Protein AF-A0A1V8XK01-F1 (afdb_monomer_lite)

Organism: Enterococcus faecium (NCBI:txid1352)

Sequence (64 aa):
MLFLAPGILGVVHVLFGLQMFGLFMQNPYKNIWAPFTIFFVLYFIYYVLTTWLYTRIVLQDKNK

Structure (mmCIF, N/CA/C/O backbone):
data_AF-A0A1V8XK01-F1
#
_entry.id   AF-A0A1V8XK01-F1
#
loop_
_atom_site.group_PDB
_atom_site.id
_atom_site.type_symbol
_atom_site.label_atom_id
_atom_site.label_alt_id
_atom_site.label_comp_id
_atom_site.label_asym_id
_atom_site.label_entity_id
_atom_site.label_seq_id
_atom_site.pdbx_PDB_ins_code
_atom_site.Cartn_x
_atom_site.Cartn_y
_atom_site.Cartn_z
_atom_site.occupancy
_atom_site.B_iso_or_equiv
_atom_site.auth_seq_id
_atom_site.auth_comp_id
_atom_site.auth_asym_id
_atom_site.auth_atom_id
_atom_site.pdbx_PDB_model_num
ATOM 1 N N . MET A 1 1 ? -17.106 8.831 -2.596 1.00 58.47 1 MET A N 1
ATOM 2 C CA . MET A 1 1 ? -16.086 9.581 -3.370 1.00 58.47 1 MET A CA 1
ATOM 3 C C . MET A 1 1 ? -14.925 10.112 -2.521 1.00 58.47 1 MET A C 1
ATOM 5 O O . MET A 1 1 ? -13.827 10.175 -3.052 1.00 58.47 1 MET A O 1
ATOM 9 N N . LEU A 1 2 ? -15.105 10.407 -1.222 1.00 71.81 2 LEU A N 1
ATOM 10 C CA . LEU A 1 2 ? -14.047 10.935 -0.331 1.00 71.81 2 LEU A CA 1
ATOM 11 C C . LEU A 1 2 ? -12.739 10.112 -0.275 1.00 71.81 2 LEU A C 1
ATOM 13 O O . LEU A 1 2 ? -11.672 10.684 -0.110 1.00 71.81 2 LEU A O 1
ATOM 17 N N . PHE A 1 3 ? -12.799 8.791 -0.471 1.00 71.94 3 PHE A N 1
ATOM 18 C CA . PHE A 1 3 ? -11.626 7.904 -0.384 1.00 71.94 3 PHE A CA 1
ATOM 19 C C . PHE A 1 3 ? -11.006 7.522 -1.738 1.00 71.94 3 PHE A C 1
ATOM 21 O O . PHE A 1 3 ? -9.998 6.824 -1.784 1.00 71.94 3 PHE A O 1
ATOM 28 N N . LEU A 1 4 ? -11.585 7.982 -2.851 1.00 82.44 4 LEU A N 1
ATOM 29 C CA . LEU A 1 4 ? -11.144 7.595 -4.196 1.00 82.44 4 LEU A CA 1
ATOM 30 C C . LEU A 1 4 ? -9.849 8.321 -4.588 1.00 82.44 4 LEU A C 1
ATOM 32 O O . LEU A 1 4 ? -8.907 7.696 -5.064 1.00 82.44 4 LEU A O 1
ATOM 36 N N . ALA A 1 5 ? -9.776 9.623 -4.298 1.00 87.81 5 ALA A N 1
ATOM 37 C CA . ALA A 1 5 ? -8.582 10.435 -4.515 1.00 87.81 5 ALA A CA 1
ATOM 38 C C . ALA A 1 5 ? -7.341 9.909 -3.759 1.00 87.81 5 ALA A C 1
ATOM 40 O O . ALA A 1 5 ? -6.333 9.647 -4.417 1.00 87.81 5 ALA A O 1
ATOM 41 N N . PRO A 1 6 ? -7.377 9.671 -2.429 1.00 88.25 6 PRO A N 1
ATOM 42 C CA . PRO A 1 6 ? -6.217 9.123 -1.723 1.00 88.25 6 PRO A CA 1
ATOM 43 C C . PRO A 1 6 ? -5.871 7.694 -2.167 1.00 88.25 6 PRO A C 1
ATOM 45 O O . PRO A 1 6 ? -4.694 7.345 -2.201 1.00 88.25 6 PRO A O 1
ATOM 48 N N . GLY A 1 7 ? -6.859 6.887 -2.573 1.00 86.75 7 GLY A N 1
ATOM 49 C CA . GLY A 1 7 ? -6.614 5.552 -3.125 1.00 86.75 7 GLY A CA 1
ATOM 50 C C . GLY A 1 7 ? -5.802 5.588 -4.423 1.00 86.75 7 GLY A C 1
ATOM 51 O O . GLY A 1 7 ? -4.801 4.883 -4.544 1.00 86.75 7 GLY A O 1
ATOM 52 N N . ILE A 1 8 ? -6.180 6.457 -5.365 1.00 90.56 8 ILE A N 1
ATOM 53 C CA . ILE A 1 8 ? -5.446 6.638 -6.628 1.00 90.56 8 ILE A CA 1
ATOM 54 C C . ILE A 1 8 ? -4.035 7.166 -6.356 1.00 90.56 8 ILE A C 1
ATOM 56 O O . ILE A 1 8 ? -3.068 6.634 -6.900 1.00 90.56 8 ILE A O 1
ATOM 60 N N . LEU A 1 9 ? -3.904 8.171 -5.483 1.00 93.00 9 LEU A N 1
ATOM 61 C CA . LEU A 1 9 ? -2.600 8.725 -5.108 1.00 93.00 9 LEU A CA 1
ATOM 62 C C . LEU A 1 9 ? -1.681 7.660 -4.495 1.00 93.00 9 LEU A C 1
ATOM 64 O O . LEU A 1 9 ? -0.499 7.624 -4.827 1.00 93.00 9 LEU A O 1
ATOM 68 N N . GLY A 1 10 ? -2.214 6.752 -3.673 1.00 90.06 10 GLY A N 1
ATOM 69 C CA . GLY A 1 10 ? -1.459 5.622 -3.127 1.00 90.06 10 GLY A 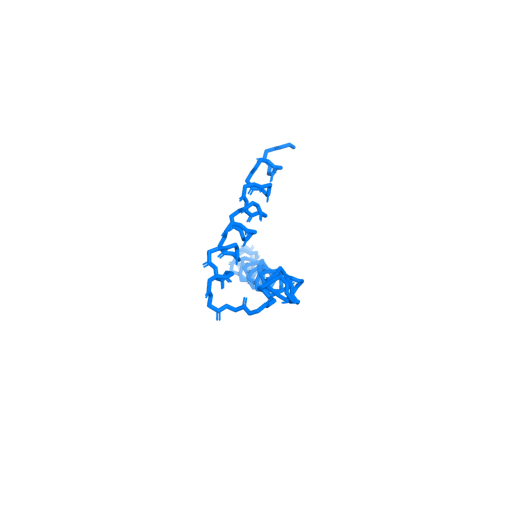CA 1
ATOM 70 C C . GLY A 1 10 ? -0.948 4.658 -4.203 1.00 90.06 10 GLY A C 1
ATOM 71 O O . GLY A 1 10 ? 0.219 4.267 -4.176 1.00 90.06 10 GLY A O 1
ATOM 72 N N . VAL A 1 11 ? -1.779 4.317 -5.193 1.00 90.62 11 VAL A N 1
ATOM 73 C CA . VAL A 1 11 ? -1.370 3.454 -6.320 1.00 90.62 11 VAL A CA 1
ATOM 74 C C . VAL A 1 11 ? -0.271 4.119 -7.150 1.00 90.62 11 VAL A C 1
ATOM 76 O O . VAL A 1 11 ? 0.741 3.484 -7.452 1.00 90.62 11 VAL A O 1
ATOM 79 N N . VAL A 1 12 ? -0.433 5.406 -7.474 1.00 93.94 12 VAL A N 1
ATOM 80 C CA . VAL A 1 12 ? 0.582 6.187 -8.199 1.00 93.94 12 VAL A CA 1
ATOM 81 C C . VAL A 1 12 ? 1.888 6.238 -7.409 1.00 93.94 12 VAL A C 1
ATOM 83 O O . VAL A 1 12 ? 2.953 6.040 -7.989 1.00 93.94 12 VAL A O 1
ATOM 86 N N . HIS A 1 13 ? 1.818 6.437 -6.092 1.00 91.88 13 HIS A N 1
ATOM 87 C CA . HIS A 1 13 ? 2.996 6.475 -5.229 1.00 91.88 13 HIS A CA 1
ATOM 88 C C . HIS A 1 13 ? 3.796 5.162 -5.277 1.00 91.88 13 HIS A C 1
ATOM 90 O O . HIS A 1 13 ? 5.016 5.192 -5.439 1.00 91.88 13 HIS A O 1
ATOM 96 N N . VAL A 1 14 ? 3.122 4.006 -5.216 1.00 91.06 14 VAL A N 1
ATOM 97 C CA . VAL A 1 14 ? 3.771 2.685 -5.318 1.00 91.06 14 VAL A CA 1
ATOM 98 C C . VAL A 1 14 ? 4.419 2.485 -6.693 1.00 91.06 14 VAL A C 1
ATOM 100 O O . VAL A 1 14 ? 5.573 2.061 -6.774 1.00 91.06 14 VAL A O 1
ATOM 103 N N . LEU A 1 15 ? 3.711 2.826 -7.776 1.00 91.69 15 LEU A N 1
ATOM 104 C CA . LEU A 1 15 ? 4.225 2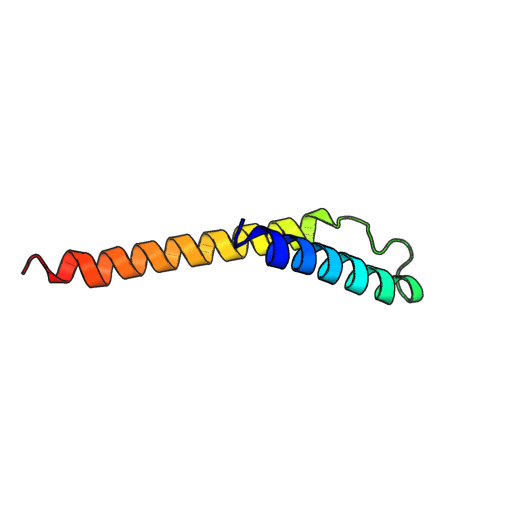.706 -9.147 1.00 91.69 15 LEU A CA 1
ATOM 105 C C . LEU A 1 15 ? 5.435 3.611 -9.400 1.00 91.69 15 LEU A C 1
ATOM 107 O O . LEU A 1 15 ? 6.397 3.187 -10.044 1.00 91.69 15 LEU A O 1
ATOM 111 N N . PHE A 1 16 ? 5.397 4.835 -8.875 1.00 92.12 16 PHE A N 1
ATOM 112 C CA . PHE A 1 16 ? 6.494 5.790 -8.974 1.00 92.12 16 PHE A CA 1
ATOM 113 C C . PHE A 1 16 ? 7.720 5.324 -8.180 1.00 92.12 16 PHE A C 1
ATOM 115 O O . PHE A 1 16 ? 8.836 5.360 -8.696 1.00 92.12 16 PHE A O 1
ATOM 122 N N . GLY A 1 17 ? 7.516 4.802 -6.966 1.00 89.19 17 GLY A N 1
ATOM 123 C CA . GLY A 1 17 ? 8.592 4.208 -6.170 1.00 89.19 17 GLY A CA 1
ATOM 124 C C . GLY A 1 17 ? 9.279 3.053 -6.902 1.00 89.19 17 GLY A C 1
ATOM 125 O O . GLY A 1 17 ? 10.502 3.019 -6.990 1.00 89.19 17 GLY A O 1
ATOM 126 N N . LEU A 1 18 ? 8.501 2.154 -7.513 1.00 89.00 18 LEU A N 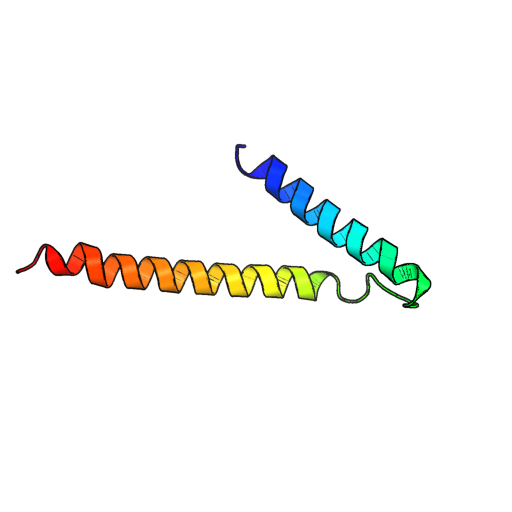1
ATOM 127 C CA . LEU A 1 18 ? 9.018 1.050 -8.333 1.00 89.00 18 LEU A CA 1
ATOM 128 C C . LEU A 1 18 ? 9.814 1.530 -9.554 1.00 89.00 18 LEU A C 1
ATOM 130 O O . LEU A 1 18 ? 10.846 0.942 -9.877 1.00 89.00 18 LEU A O 1
ATOM 134 N N . GLN A 1 19 ? 9.380 2.617 -10.197 1.00 89.75 19 GLN A N 1
ATOM 135 C CA . GLN A 1 19 ? 10.086 3.204 -11.339 1.00 89.75 19 GLN A CA 1
ATOM 136 C C . GLN A 1 19 ? 11.503 3.667 -10.963 1.00 89.75 19 GLN A C 1
ATOM 138 O O . GLN A 1 19 ? 12.435 3.480 -11.743 1.00 89.75 19 GLN A O 1
ATOM 143 N N . MET A 1 20 ? 11.696 4.209 -9.754 1.00 90.00 20 MET A N 1
ATOM 144 C CA . MET A 1 20 ? 13.019 4.624 -9.266 1.00 90.00 20 MET A CA 1
ATOM 145 C C . MET A 1 20 ? 13.993 3.447 -9.098 1.00 90.00 20 MET A C 1
ATOM 147 O O . MET A 1 20 ? 15.198 3.609 -9.289 1.00 90.00 20 MET A O 1
ATOM 151 N N . PHE A 1 21 ? 13.488 2.249 -8.792 1.00 86.75 21 PHE A N 1
ATOM 152 C CA . PHE A 1 21 ? 14.307 1.037 -8.687 1.00 86.75 21 PHE A CA 1
ATOM 153 C C . PHE A 1 21 ? 14.668 0.421 -10.043 1.00 86.75 21 PHE A C 1
ATOM 155 O O . PHE A 1 21 ? 15.508 -0.477 -10.084 1.00 86.75 21 PHE A O 1
ATOM 162 N N . GLY A 1 22 ? 14.108 0.911 -11.155 1.00 84.50 22 GLY A N 1
ATOM 163 C CA . GLY A 1 22 ? 14.439 0.429 -12.501 1.00 84.50 22 GLY A CA 1
ATOM 164 C C . GLY A 1 22 ? 15.915 0.597 -12.879 1.00 84.50 22 GLY A C 1
ATOM 165 O O . GLY A 1 22 ? 16.421 -0.154 -13.704 1.00 84.50 22 GLY A O 1
ATOM 166 N N . LEU A 1 23 ? 16.633 1.520 -12.230 1.00 84.19 23 LEU A N 1
ATOM 167 C CA . LEU A 1 23 ? 18.083 1.678 -12.402 1.00 84.19 23 LEU A CA 1
ATOM 168 C C . LEU A 1 23 ? 18.898 0.544 -11.760 1.00 84.19 23 LEU A C 1
ATOM 170 O O . LEU A 1 23 ? 20.029 0.295 -12.167 1.00 84.19 23 LEU A O 1
ATOM 174 N N . PHE A 1 24 ? 18.334 -0.142 -10.764 1.00 85.88 24 PHE A N 1
ATOM 175 C CA . PHE A 1 24 ? 19.030 -1.147 -9.955 1.00 85.88 24 PHE A CA 1
ATOM 176 C C . PHE A 1 24 ? 18.448 -2.560 -10.109 1.00 85.88 24 PHE A C 1
ATOM 178 O O . PHE A 1 24 ? 19.067 -3.530 -9.676 1.00 85.88 24 PHE A O 1
ATOM 185 N N . MET A 1 25 ? 17.266 -2.702 -10.714 1.00 85.25 25 MET A N 1
ATOM 186 C CA . MET A 1 25 ? 16.517 -3.955 -10.782 1.00 85.25 25 MET A CA 1
ATOM 187 C C . MET A 1 25 ? 16.029 -4.208 -12.212 1.00 85.25 25 MET A C 1
ATOM 189 O O . MET A 1 25 ? 15.353 -3.366 -12.789 1.00 85.25 25 MET A O 1
ATOM 193 N N . GLN A 1 26 ? 16.328 -5.387 -12.781 1.00 83.38 26 GLN A N 1
ATOM 194 C CA . GLN A 1 26 ? 15.953 -5.723 -14.169 1.00 83.38 26 GLN A CA 1
ATOM 195 C C . GLN A 1 26 ? 14.437 -5.739 -14.412 1.00 83.38 26 GLN A C 1
ATOM 197 O O . GLN A 1 26 ? 13.996 -5.444 -15.514 1.00 83.38 26 GLN A O 1
ATOM 202 N N . ASN A 1 27 ? 13.639 -6.108 -13.404 1.00 85.25 27 ASN A N 1
ATOM 203 C CA . ASN A 1 27 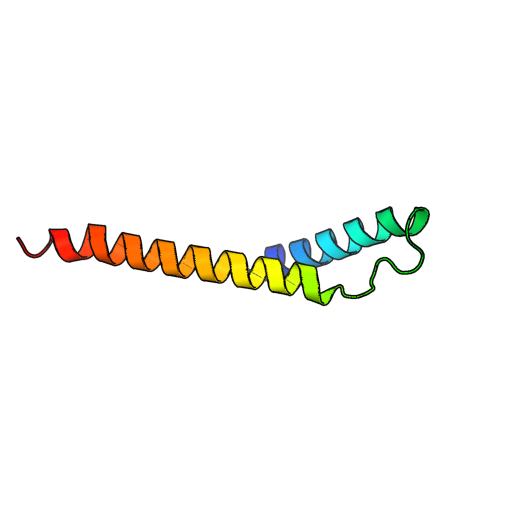? 12.183 -6.218 -13.512 1.00 85.25 27 ASN A CA 1
ATOM 204 C C . ASN A 1 27 ? 11.512 -5.694 -12.233 1.00 85.25 27 ASN A C 1
ATOM 206 O O . ASN A 1 27 ? 11.050 -6.499 -11.421 1.00 85.25 27 ASN A O 1
ATOM 210 N N . PRO A 1 28 ? 11.460 -4.367 -12.025 1.00 82.62 28 PRO A N 1
ATOM 211 C CA . PRO A 1 28 ? 10.954 -3.784 -10.784 1.00 82.62 28 PRO A CA 1
ATOM 212 C C . PRO A 1 28 ? 9.474 -4.121 -10.568 1.00 82.62 28 PRO A C 1
ATOM 214 O O . PRO A 1 28 ? 9.079 -4.490 -9.473 1.00 82.62 28 PRO A O 1
ATOM 217 N N . TYR A 1 29 ? 8.660 -4.118 -11.625 1.00 87.12 29 TYR A N 1
ATOM 218 C CA . TYR A 1 29 ? 7.222 -4.411 -11.543 1.00 87.12 29 TYR A CA 1
ATOM 219 C C . TYR A 1 29 ? 6.879 -5.897 -11.337 1.00 87.12 29 TYR A C 1
ATOM 221 O O . TYR A 1 29 ? 5.699 -6.254 -11.240 1.00 87.12 29 TYR A O 1
ATOM 229 N N . LYS A 1 30 ? 7.881 -6.784 -11.268 1.00 88.31 30 LYS A N 1
ATOM 230 C CA . LYS A 1 30 ? 7.654 -8.205 -11.000 1.00 88.31 30 LY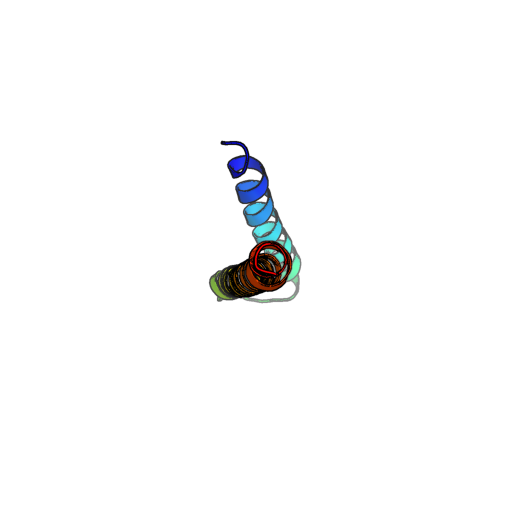S A CA 1
ATOM 231 C C . LYS A 1 30 ? 7.026 -8.355 -9.613 1.00 88.31 30 LYS A C 1
ATOM 233 O O . LYS A 1 30 ? 7.546 -7.848 -8.628 1.00 88.31 30 LYS A O 1
ATOM 238 N N . ASN A 1 31 ? 5.908 -9.073 -9.541 1.00 87.31 31 ASN A N 1
ATOM 239 C CA . ASN A 1 31 ? 5.143 -9.289 -8.312 1.00 87.31 31 ASN A CA 1
ATOM 240 C C . ASN A 1 31 ? 4.628 -7.996 -7.651 1.00 87.31 31 ASN A C 1
ATOM 242 O O . ASN A 1 31 ? 4.487 -7.960 -6.432 1.00 87.31 31 ASN A O 1
ATOM 246 N N . ILE A 1 32 ? 4.258 -6.965 -8.423 1.00 89.12 32 ILE A N 1
ATOM 247 C CA . ILE A 1 32 ? 3.632 -5.747 -7.872 1.00 89.12 32 ILE A CA 1
ATOM 248 C C . ILE A 1 32 ? 2.387 -6.033 -7.010 1.00 89.12 32 ILE A C 1
ATOM 250 O O . ILE A 1 32 ? 2.056 -5.273 -6.107 1.00 89.12 32 ILE A O 1
ATOM 254 N N . TRP A 1 33 ? 1.714 -7.162 -7.229 1.00 88.88 33 TRP A N 1
ATOM 255 C CA . TRP A 1 33 ? 0.590 -7.588 -6.398 1.00 88.88 33 TRP A CA 1
ATOM 256 C C . TRP A 1 33 ? 0.989 -7.899 -4.943 1.00 88.88 33 TRP A C 1
ATOM 258 O O . TRP A 1 33 ? 0.168 -7.744 -4.040 1.00 88.88 33 TRP A O 1
ATOM 268 N N . ALA A 1 34 ? 2.246 -8.283 -4.689 1.00 90.62 34 ALA A N 1
ATOM 269 C CA . ALA A 1 34 ? 2.747 -8.593 -3.351 1.00 90.62 34 ALA A CA 1
ATOM 270 C C . ALA A 1 34 ? 2.652 -7.401 -2.378 1.00 90.62 34 ALA A C 1
ATOM 272 O O . ALA A 1 34 ? 2.001 -7.565 -1.345 1.00 90.62 34 ALA A O 1
ATOM 273 N N . PRO A 1 35 ? 3.208 -6.201 -2.665 1.00 88.94 35 PRO A N 1
ATOM 274 C CA . PRO A 1 35 ? 3.071 -5.057 -1.765 1.00 88.94 35 PRO A CA 1
ATOM 275 C C . PRO A 1 35 ? 1.607 -4.658 -1.547 1.00 88.94 35 PRO A C 1
ATOM 277 O O . PRO A 1 35 ? 1.220 -4.417 -0.407 1.00 88.94 35 PRO A O 1
ATOM 280 N N . PHE A 1 36 ? 0.761 -4.672 -2.584 1.00 90.69 36 PHE A N 1
ATOM 281 C CA . PHE A 1 36 ? -0.673 -4.391 -2.419 1.00 90.69 36 PHE A CA 1
ATOM 282 C C . PHE A 1 36 ? -1.369 -5.401 -1.498 1.00 90.69 36 PHE A C 1
ATOM 284 O O . PHE A 1 36 ? -2.140 -5.009 -0.623 1.00 90.69 36 PHE A O 1
ATOM 291 N N . THR A 1 37 ? -1.061 -6.690 -1.650 1.00 93.06 37 THR A N 1
ATOM 292 C CA . THR A 1 37 ? -1.618 -7.757 -0.807 1.00 93.06 37 THR A CA 1
ATOM 293 C C . THR A 1 37 ? -1.155 -7.617 0.638 1.00 93.06 37 THR A C 1
ATOM 295 O O . THR A 1 37 ? -1.964 -7.733 1.553 1.00 93.06 37 THR A O 1
ATOM 298 N N . ILE A 1 38 ? 0.124 -7.308 0.857 1.00 93.00 38 ILE A N 1
ATOM 299 C CA . ILE A 1 38 ? 0.683 -7.093 2.197 1.00 93.00 38 ILE A CA 1
ATOM 300 C C . ILE A 1 38 ? -0.008 -5.915 2.886 1.00 93.00 38 ILE A C 1
ATOM 302 O O . ILE A 1 38 ? -0.468 -6.069 4.016 1.00 93.00 38 ILE A O 1
ATOM 306 N N . PHE A 1 39 ? -0.145 -4.768 2.211 1.00 90.25 39 PHE A N 1
ATOM 307 C CA . PHE A 1 39 ? -0.860 -3.615 2.766 1.00 90.25 39 PHE A CA 1
ATOM 308 C C . PHE A 1 39 ? -2.317 -3.943 3.092 1.00 90.25 39 PHE A C 1
ATOM 310 O O . PHE A 1 39 ? -2.810 -3.558 4.152 1.00 90.25 39 PHE A O 1
ATOM 317 N N . PHE A 1 40 ? -2.992 -4.680 2.209 1.00 91.00 40 PHE A N 1
ATOM 318 C CA . PHE A 1 40 ? -4.371 -5.096 2.425 1.00 91.00 40 PHE A CA 1
ATOM 319 C C . PHE A 1 40 ? -4.511 -5.997 3.657 1.00 91.00 40 PHE A C 1
ATOM 321 O O . PHE A 1 40 ? -5.332 -5.718 4.530 1.00 91.00 40 PHE A O 1
ATOM 328 N N . VAL A 1 41 ? -3.682 -7.040 3.766 1.00 96.12 41 VAL A N 1
ATOM 329 C CA . VAL A 1 41 ? -3.694 -7.970 4.906 1.00 96.12 41 VAL A CA 1
ATOM 330 C C . VAL A 1 41 ? -3.379 -7.235 6.207 1.00 96.12 41 VAL A C 1
ATOM 332 O O . VAL A 1 41 ? -4.072 -7.428 7.204 1.00 96.12 41 VAL A O 1
ATOM 335 N N . LEU A 1 42 ? -2.378 -6.354 6.200 1.00 95.38 42 LEU A N 1
ATOM 336 C CA . LEU A 1 42 ? -1.986 -5.595 7.384 1.00 95.38 42 LEU A CA 1
ATOM 337 C C . LEU A 1 42 ? -3.107 -4.655 7.851 1.00 95.38 42 LEU A C 1
ATOM 339 O O . LEU A 1 42 ? -3.425 -4.616 9.040 1.00 95.38 42 LEU A O 1
ATOM 343 N N . TYR A 1 43 ? -3.742 -3.941 6.918 1.00 90.50 43 TYR A N 1
ATOM 344 C CA . TYR A 1 43 ? -4.875 -3.067 7.223 1.00 90.50 43 TYR A CA 1
ATOM 345 C C . TYR A 1 43 ? -6.085 -3.858 7.729 1.00 90.50 43 TYR A C 1
ATOM 347 O O . TYR A 1 43 ? -6.740 -3.444 8.684 1.00 90.50 43 TYR A O 1
ATOM 355 N N . PHE A 1 44 ? -6.358 -5.022 7.136 1.00 94.44 44 PHE A N 1
ATOM 356 C CA . PHE A 1 44 ? -7.429 -5.907 7.579 1.00 94.44 44 PHE A CA 1
ATOM 357 C C . PHE A 1 44 ? -7.210 -6.377 9.022 1.00 94.44 44 PHE A C 1
ATOM 359 O O . PHE A 1 44 ? -8.114 -6.263 9.849 1.00 94.44 44 PHE A O 1
ATOM 366 N N . ILE A 1 45 ? -5.997 -6.829 9.354 1.00 96.69 45 ILE A N 1
ATOM 367 C CA . ILE A 1 45 ? -5.637 -7.234 10.721 1.00 96.69 45 ILE A CA 1
ATOM 368 C C . ILE A 1 45 ? -5.788 -6.057 11.690 1.00 96.69 45 ILE A C 1
ATOM 370 O O . ILE A 1 45 ? -6.394 -6.216 12.749 1.00 96.69 45 ILE A O 1
ATOM 374 N N . TYR A 1 46 ? -5.284 -4.875 11.325 1.00 94.19 46 TYR A N 1
ATOM 375 C CA . TYR A 1 46 ? -5.427 -3.662 12.134 1.00 94.19 46 TYR A CA 1
ATOM 376 C C . TYR A 1 46 ? -6.898 -3.318 12.401 1.00 94.19 46 TYR A C 1
ATOM 378 O O . TYR A 1 46 ? -7.266 -3.028 13.541 1.00 94.19 46 TYR A O 1
ATOM 386 N N . TYR A 1 47 ? -7.743 -3.381 11.371 1.00 92.25 47 TYR A N 1
ATOM 387 C CA . TYR A 1 47 ? -9.170 -3.101 11.490 1.00 92.25 47 TYR A CA 1
ATOM 388 C C . TYR A 1 47 ? -9.855 -4.106 12.420 1.00 92.25 47 TYR A C 1
ATOM 390 O O . TYR A 1 47 ? -10.519 -3.700 13.370 1.00 92.25 47 TYR A O 1
ATOM 398 N N . VAL A 1 48 ? -9.626 -5.407 12.215 1.00 94.25 48 VAL A N 1
ATOM 399 C CA . VAL A 1 48 ? -10.201 -6.469 13.055 1.00 94.25 48 VAL A CA 1
ATOM 400 C C . VAL A 1 48 ? -9.769 -6.316 14.513 1.00 94.25 48 VAL A C 1
ATOM 402 O O . VAL A 1 48 ? -10.618 -6.355 15.403 1.00 94.25 48 VAL A O 1
ATOM 405 N N . LEU A 1 49 ? -8.476 -6.096 14.768 1.00 93.88 49 LEU A N 1
ATOM 406 C CA . LEU A 1 49 ? -7.957 -5.874 16.120 1.00 93.88 49 LEU A CA 1
ATOM 407 C C . LEU A 1 49 ? -8.588 -4.646 16.769 1.00 93.88 49 LEU A C 1
ATOM 409 O O . LEU A 1 49 ? -9.024 -4.717 17.916 1.00 93.88 49 LEU A O 1
ATOM 413 N N . THR A 1 50 ? -8.664 -3.536 16.038 1.00 91.94 50 THR A N 1
ATOM 414 C CA . THR A 1 50 ? -9.239 -2.287 16.543 1.00 91.94 50 THR A CA 1
ATOM 415 C C . THR A 1 50 ? -10.717 -2.466 16.864 1.00 91.94 50 THR A C 1
ATOM 417 O O . THR A 1 50 ? -11.146 -2.108 17.957 1.00 91.94 50 THR A O 1
ATOM 420 N N . THR A 1 51 ? -11.497 -3.077 15.971 1.00 90.69 51 THR A N 1
ATOM 421 C CA . THR A 1 51 ? -12.920 -3.352 16.201 1.00 90.69 51 THR A CA 1
ATOM 422 C C . THR A 1 51 ? -13.128 -4.304 17.371 1.00 90.69 51 THR A C 1
ATOM 424 O O . THR A 1 51 ? -14.013 -4.068 18.194 1.00 90.69 51 THR A O 1
ATOM 427 N N . TRP A 1 52 ? -12.311 -5.353 17.489 1.00 90.00 52 TRP A N 1
ATOM 428 C CA . TRP A 1 52 ? -12.386 -6.284 18.612 1.00 90.00 52 TRP A CA 1
ATOM 429 C C . TRP A 1 52 ? -12.069 -5.590 19.937 1.00 90.00 52 TRP A C 1
ATOM 431 O O . TRP A 1 52 ? -12.834 -5.714 20.892 1.00 90.00 52 TRP A O 1
ATOM 441 N N . LEU A 1 53 ? -10.995 -4.798 19.978 1.00 90.00 53 LEU A N 1
ATOM 442 C CA . LEU A 1 53 ? -10.590 -4.031 21.152 1.00 90.00 53 LEU A CA 1
ATOM 443 C C . LEU A 1 53 ? -11.664 -3.015 21.553 1.00 90.00 53 LEU A C 1
ATOM 445 O O . LEU A 1 53 ? -12.057 -2.978 22.715 1.00 90.00 53 LEU A O 1
ATOM 449 N N . TYR A 1 54 ? -12.181 -2.235 20.600 1.00 87.75 54 TYR A N 1
ATOM 450 C CA . TYR A 1 54 ? -13.261 -1.279 20.850 1.00 87.75 54 TYR A CA 1
ATOM 451 C C . TYR A 1 54 ? -14.519 -1.973 21.352 1.00 87.75 54 TYR A C 1
ATOM 453 O O . TYR A 1 54 ? -15.112 -1.527 22.325 1.00 87.75 54 TYR A O 1
ATOM 461 N N . THR A 1 55 ? -14.916 -3.084 20.738 1.00 82.44 55 THR A N 1
ATOM 462 C CA . THR A 1 55 ? -16.095 -3.838 21.177 1.00 82.44 55 THR A CA 1
ATOM 463 C C . THR A 1 55 ? -15.895 -4.368 22.596 1.00 82.44 55 THR A C 1
ATOM 465 O O . THR A 1 55 ? -16.777 -4.241 23.438 1.00 82.44 55 THR A O 1
ATOM 468 N N . ARG A 1 56 ? -14.712 -4.902 22.907 1.00 80.69 56 ARG A N 1
ATOM 469 C CA . ARG A 1 56 ? -14.400 -5.428 24.238 1.00 80.69 56 ARG A CA 1
ATOM 470 C C . ARG A 1 56 ? -14.352 -4.332 25.303 1.00 80.69 56 ARG A C 1
ATOM 472 O O . ARG A 1 56 ? -14.917 -4.508 26.371 1.00 80.69 56 ARG A O 1
ATOM 479 N N . ILE A 1 57 ? -13.689 -3.213 25.020 1.00 81.12 57 ILE A N 1
ATOM 480 C CA . ILE A 1 57 ? -13.495 -2.126 25.988 1.00 81.12 57 ILE A CA 1
ATOM 481 C C . ILE A 1 57 ? -14.754 -1.265 26.120 1.00 81.12 57 ILE A C 1
ATOM 483 O O . ILE A 1 57 ? -15.156 -0.955 27.229 1.00 81.12 57 ILE A O 1
ATOM 487 N N . VAL A 1 58 ? -15.398 -0.875 25.019 1.00 71.25 58 VAL A N 1
ATOM 488 C CA . VAL A 1 58 ? -16.506 0.097 25.046 1.00 71.25 58 VAL A CA 1
ATOM 489 C C . VAL A 1 58 ? -17.863 -0.562 25.296 1.00 71.25 58 VAL A C 1
ATOM 491 O O . VAL A 1 58 ? -18.686 0.010 26.007 1.00 71.25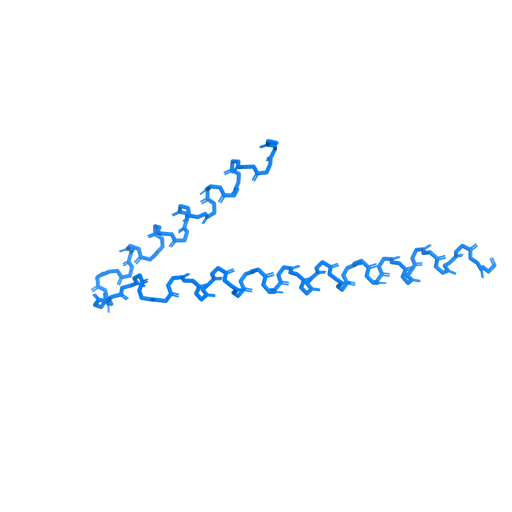 58 VAL A O 1
ATOM 494 N N . LEU A 1 59 ? -18.135 -1.745 24.728 1.00 64.06 59 LEU A N 1
ATOM 495 C CA . LEU A 1 59 ? -19.459 -2.373 24.861 1.00 64.06 59 LEU A CA 1
ATOM 496 C C . LEU A 1 59 ? -19.596 -3.242 26.118 1.00 64.06 59 LEU A C 1
ATOM 498 O O . LEU A 1 59 ? -20.708 -3.358 26.628 1.00 64.06 59 LEU A O 1
ATOM 502 N N . GLN A 1 60 ? -18.511 -3.812 26.658 1.00 57.25 60 GLN A N 1
ATOM 503 C CA . GLN A 1 60 ? -18.600 -4.593 27.904 1.00 57.25 60 GLN A CA 1
ATOM 504 C C . GLN A 1 60 ? -18.635 -3.723 29.169 1.00 57.25 60 GLN A C 1
ATOM 506 O O . GLN A 1 60 ? -19.125 -4.186 30.194 1.00 57.25 60 GLN A O 1
ATOM 511 N N . ASP A 1 61 ? -18.195 -2.463 29.103 1.00 54.50 61 ASP A N 1
ATOM 512 C CA . ASP A 1 61 ? -18.239 -1.532 30.245 1.00 54.50 61 ASP A CA 1
ATOM 513 C C . ASP A 1 61 ? -19.660 -1.003 30.526 1.00 54.50 61 ASP A C 1
ATOM 515 O O . ASP A 1 61 ? -19.966 -0.546 31.619 1.00 54.50 61 ASP A O 1
ATOM 519 N N . LYS A 1 62 ? -20.581 -1.120 29.557 1.00 51.62 62 LYS A N 1
ATOM 520 C CA . LYS A 1 62 ? -21.999 -0.742 29.714 1.00 51.62 62 LYS A CA 1
ATOM 521 C C . LYS A 1 62 ? -22.857 -1.817 30.399 1.00 51.62 62 LYS A C 1
ATOM 523 O O . LYS A 1 62 ? -24.042 -1.577 30.614 1.00 51.62 62 LYS A O 1
ATOM 528 N N . ASN A 1 63 ? -22.302 -2.999 30.680 1.00 51.56 63 ASN A N 1
ATOM 529 C CA . ASN A 1 63 ? -23.008 -4.129 31.299 1.00 51.56 63 ASN A CA 1
ATOM 530 C C . ASN A 1 63 ? -22.384 -4.507 32.656 1.00 51.56 63 ASN A C 1
ATOM 532 O O . ASN A 1 63 ? -22.118 -5.676 32.931 1.00 51.56 63 ASN A O 1
ATOM 536 N N . LYS A 1 64 ? -22.101 -3.506 33.490 1.00 46.19 64 LYS A N 1
ATOM 537 C CA . LYS A 1 64 ? -21.871 -3.671 34.926 1.00 46.19 64 LYS A CA 1
ATOM 538 C C . LYS A 1 64 ? -22.663 -2.630 35.692 1.00 46.19 64 LYS A C 1
ATOM 540 O O . LYS A 1 64 ? -22.699 -1.473 35.221 1.00 46.19 64 LYS A O 1
#

Foldseek 3Di:
DVCPVVVVVVVVVLVVVLVVCVVPDVCSCVPVVVVVVVVVVVVVVVVVVVVVVCCVPPVVVVVD

Secondary structure (DSSP, 8-state):
-TTHHHHHHHHHHHHHHHHHGGGT-S-TTTTTHHHHHHHHHHHHHHHHHHHHHHIIIIIHTT--

pLDDT: mean 84.77, std 11.82, range [46.19, 96.69]

Radius of gyration: 18.41 Å; chains: 1; bounding box: 42×20×49 Å